Protein AF-A0A061N1T4-F1 (afdb_monomer_lite)

Foldseek 3Di:
DPVVVVVVVVVLQQVDALLRVLVVPDDDPVVSVVLQVLCCVQLHGSRPGGNSSSVVVVCCVPVHDDADVVGPVVVVVVVVVVCVVVVDDDDPPWAFQEFDDDPNFTQWTATPVRDIDGDRDDDDDDDQQPCCCRYVVDHRPDDPPDDDGDDDDDDDDDDPDDDDPDDPDDDDDPDD

Sequence (176 aa):
MNPRLATALTAVKPFSTMHAFHRSLFRDERLVQALDRYATYVGSSPYQVPATFTMIAHLEFNDGVYYVRGGNTEIAKRLEACAKNNGVSFHYGEEAASLRTHEKKITEVITQTDQSYTCDHVILNGDLLTQTSTLLKTPPPTDQSFTPSSSAFVMMLRNDQPQKKLATSSSSVLRR

pLDDT: mean 87.41, std 14.21, range [34.88, 98.44]

Structure (mmCIF, N/CA/C/O backbone):
data_AF-A0A061N1T4-F1
#
_entry.id   AF-A0A061N1T4-F1
#
loop_
_atom_site.group_PDB
_atom_site.id
_atom_site.type_symbol
_atom_site.label_atom_id
_atom_site.label_alt_id
_atom_site.label_comp_id
_atom_site.label_asym_id
_atom_site.label_entity_id
_atom_site.label_seq_id
_atom_site.pdbx_PDB_ins_code
_atom_site.Cartn_x
_atom_site.Cartn_y
_atom_site.Cartn_z
_atom_site.occupancy
_atom_site.B_iso_or_equiv
_atom_site.auth_seq_id
_atom_site.auth_comp_id
_atom_site.auth_asym_id
_atom_site.auth_atom_id
_atom_site.pdbx_PDB_model_num
ATOM 1 N N . MET A 1 1 ? 23.706 -15.893 11.280 1.00 64.00 1 MET A N 1
ATOM 2 C CA . MET A 1 1 ? 22.991 -15.456 10.059 1.00 64.00 1 MET A CA 1
ATOM 3 C C . MET A 1 1 ? 22.797 -16.673 9.164 1.00 64.00 1 MET A C 1
ATOM 5 O O . MET A 1 1 ? 23.760 -17.401 8.968 1.00 64.00 1 MET A O 1
ATOM 9 N N . ASN A 1 2 ? 21.574 -16.965 8.710 1.00 86.44 2 ASN A N 1
ATOM 10 C CA . ASN A 1 2 ? 21.306 -18.149 7.882 1.00 86.44 2 ASN A CA 1
ATOM 11 C C . ASN A 1 2 ? 22.018 -17.995 6.519 1.00 86.44 2 ASN A C 1
ATOM 13 O O . ASN A 1 2 ? 21.740 -17.016 5.823 1.00 86.44 2 ASN A O 1
ATOM 17 N N . PRO A 1 3 ? 22.915 -18.915 6.118 1.00 83.81 3 PRO A N 1
ATOM 18 C CA . PRO A 1 3 ? 23.712 -18.771 4.898 1.00 83.81 3 PRO A CA 1
ATOM 19 C C . PRO A 1 3 ? 22.848 -18.684 3.635 1.00 83.81 3 PRO A C 1
ATOM 21 O O . PRO A 1 3 ? 23.172 -17.928 2.727 1.00 83.81 3 PRO A O 1
ATOM 24 N N . ARG A 1 4 ? 21.693 -19.362 3.603 1.00 84.25 4 ARG A N 1
ATOM 25 C CA . ARG A 1 4 ? 20.747 -19.268 2.479 1.00 84.25 4 ARG A CA 1
ATOM 26 C C . ARG A 1 4 ? 20.131 -17.878 2.354 1.00 84.25 4 ARG A C 1
ATOM 28 O O . ARG A 1 4 ? 19.960 -17.380 1.246 1.00 84.25 4 ARG A O 1
ATOM 35 N N . LEU A 1 5 ? 19.827 -17.247 3.488 1.00 83.81 5 LEU A N 1
ATOM 36 C CA . LEU A 1 5 ? 19.276 -15.893 3.518 1.00 83.81 5 LEU A CA 1
ATOM 37 C C . LEU A 1 5 ? 20.320 -14.872 3.054 1.00 83.81 5 LEU A C 1
ATOM 39 O O . LEU A 1 5 ? 19.991 -13.956 2.310 1.00 83.81 5 LEU A O 1
ATOM 43 N N . ALA A 1 6 ? 21.585 -15.072 3.434 1.00 83.12 6 ALA A N 1
ATOM 44 C CA . ALA A 1 6 ? 22.687 -14.232 2.978 1.00 83.12 6 ALA A CA 1
ATOM 45 C C . ALA A 1 6 ? 22.885 -14.324 1.454 1.00 83.12 6 ALA A C 1
ATOM 47 O O . ALA A 1 6 ? 23.000 -13.297 0.793 1.00 83.12 6 ALA A O 1
ATOM 48 N N . THR A 1 7 ? 22.857 -15.531 0.879 1.00 84.56 7 THR A N 1
ATOM 49 C CA . THR A 1 7 ? 22.953 -15.725 -0.579 1.00 84.56 7 THR A CA 1
ATOM 50 C C . THR A 1 7 ? 21.754 -15.140 -1.330 1.00 84.56 7 THR A C 1
ATOM 52 O O . THR A 1 7 ? 21.922 -14.525 -2.379 1.00 84.56 7 THR A O 1
ATOM 55 N N . ALA A 1 8 ? 20.537 -15.293 -0.803 1.00 81.88 8 ALA A N 1
ATOM 56 C CA . ALA A 1 8 ? 19.350 -14.693 -1.410 1.00 81.88 8 ALA A CA 1
ATOM 57 C C . ALA A 1 8 ? 19.416 -13.156 -1.386 1.00 81.88 8 ALA A C 1
ATOM 59 O O . ALA A 1 8 ? 19.086 -12.501 -2.373 1.00 81.88 8 ALA A O 1
ATOM 60 N N . LEU A 1 9 ? 19.905 -12.582 -0.282 1.00 81.44 9 LEU A N 1
ATOM 61 C CA . LEU A 1 9 ? 20.059 -11.139 -0.138 1.00 81.44 9 LEU A CA 1
ATOM 62 C C . LEU A 1 9 ? 21.074 -10.569 -1.135 1.00 81.44 9 LEU A C 1
ATOM 64 O O . LEU A 1 9 ? 20.842 -9.501 -1.688 1.00 81.44 9 LEU A O 1
ATOM 68 N N . THR A 1 10 ? 22.180 -11.261 -1.411 1.00 81.44 10 THR A N 1
ATOM 69 C CA . THR A 1 10 ? 23.140 -10.786 -2.420 1.00 81.44 10 THR A CA 1
ATOM 70 C C . THR A 1 10 ? 22.597 -10.917 -3.843 1.00 81.44 10 THR A C 1
ATOM 72 O O . THR A 1 10 ? 22.855 -10.041 -4.671 1.00 81.44 10 THR A O 1
ATOM 75 N N . ALA A 1 11 ? 21.795 -11.949 -4.125 1.00 80.38 11 ALA A N 1
ATOM 76 C CA . ALA A 1 11 ? 21.196 -12.171 -5.441 1.00 80.38 11 ALA A CA 1
ATOM 77 C C . ALA A 1 11 ? 20.245 -11.040 -5.874 1.00 80.38 11 ALA A C 1
ATOM 79 O O . ALA A 1 11 ? 20.195 -10.709 -7.058 1.00 80.38 11 ALA A O 1
ATOM 80 N N . VAL A 1 12 ? 19.545 -10.401 -4.929 1.00 79.56 12 VAL A N 1
ATOM 81 C CA . VAL A 1 12 ? 18.616 -9.292 -5.223 1.00 79.56 12 VAL A CA 1
ATOM 82 C C . VAL A 1 12 ? 19.299 -7.927 -5.393 1.00 79.56 12 VAL A C 1
ATOM 84 O O . VAL A 1 12 ? 18.629 -6.938 -5.668 1.00 79.56 12 VAL A O 1
ATOM 87 N N . LYS A 1 13 ? 20.637 -7.860 -5.291 1.00 80.75 13 LYS A N 1
ATOM 88 C CA . LYS A 1 13 ? 21.454 -6.645 -5.504 1.00 80.75 13 LYS A CA 1
ATOM 89 C C . LYS A 1 13 ? 20.968 -5.407 -4.715 1.00 80.75 13 LYS A C 1
ATOM 91 O O . LYS A 1 13 ? 20.819 -4.331 -5.294 1.00 80.75 13 LYS A O 1
ATOM 96 N N . PRO A 1 14 ? 20.793 -5.500 -3.385 1.00 78.75 14 PRO A N 1
ATOM 97 C CA . PRO A 1 14 ? 20.199 -4.432 -2.577 1.00 78.75 14 PRO A CA 1
ATOM 98 C C . PRO A 1 14 ? 21.090 -3.185 -2.472 1.00 78.75 14 PRO A C 1
ATOM 100 O O . PRO A 1 14 ? 20.599 -2.107 -2.165 1.00 78.75 14 PRO A O 1
ATOM 103 N N . PHE A 1 15 ? 22.392 -3.325 -2.739 1.00 86.31 15 PHE A N 1
ATOM 104 C CA . PHE A 1 15 ? 23.379 -2.241 -2.673 1.00 86.31 15 PHE A CA 1
ATOM 105 C C . PHE A 1 15 ? 23.585 -1.510 -4.008 1.00 86.31 15 PHE A C 1
ATOM 107 O O . PHE A 1 15 ? 24.462 -0.658 -4.114 1.00 86.31 15 PHE A O 1
ATOM 114 N N . SER A 1 16 ? 22.817 -1.858 -5.042 1.00 92.62 16 SER A N 1
ATOM 115 C CA . SER A 1 16 ? 22.812 -1.156 -6.325 1.00 92.62 16 SER A CA 1
ATOM 116 C C . SER A 1 16 ? 21.479 -0.444 -6.502 1.00 92.62 16 SER A C 1
ATOM 118 O O . SER A 1 16 ? 20.445 -0.958 -6.078 1.00 92.62 16 SER A O 1
ATOM 120 N N . THR A 1 17 ? 21.492 0.726 -7.132 1.00 96.25 17 THR A N 1
ATOM 121 C CA . THR A 1 17 ? 20.260 1.436 -7.485 1.00 96.25 17 THR A CA 1
ATOM 122 C C . THR A 1 17 ? 19.636 0.815 -8.730 1.00 96.25 17 THR A C 1
ATOM 124 O O . THR A 1 17 ? 20.334 0.216 -9.554 1.00 96.25 17 THR A O 1
ATOM 127 N N . MET A 1 18 ? 18.324 0.971 -8.893 1.00 96.19 18 MET A N 1
ATOM 128 C CA . MET A 1 18 ? 17.612 0.515 -10.090 1.00 96.19 18 MET A CA 1
ATOM 129 C C . MET A 1 18 ? 18.245 1.074 -11.375 1.00 96.19 18 MET A C 1
ATOM 131 O O . MET A 1 18 ? 18.547 0.303 -12.285 1.00 96.19 18 MET A O 1
ATOM 135 N N . HIS A 1 19 ? 18.554 2.375 -11.411 1.00 97.12 19 HIS A N 1
ATOM 136 C CA . HIS A 1 19 ? 19.201 2.998 -12.569 1.00 97.12 19 HIS A CA 1
ATOM 137 C C . HIS A 1 19 ? 20.566 2.373 -12.884 1.00 97.12 19 HIS A C 1
ATOM 139 O O . HIS A 1 19 ? 20.836 1.991 -14.024 1.00 97.12 19 HIS A O 1
ATOM 145 N N . ALA A 1 20 ? 21.437 2.230 -11.877 1.00 96.44 20 ALA A N 1
ATOM 146 C CA . ALA A 1 20 ? 22.761 1.639 -12.069 1.00 96.44 20 ALA A CA 1
ATOM 147 C C . ALA A 1 20 ? 22.664 0.190 -12.570 1.00 96.44 20 ALA A C 1
ATOM 149 O O . ALA A 1 20 ? 23.429 -0.229 -13.444 1.00 96.44 20 ALA A O 1
ATOM 150 N N . PHE A 1 21 ? 21.688 -0.563 -12.062 1.00 95.38 21 PHE A N 1
ATOM 151 C CA . PHE A 1 21 ? 21.414 -1.916 -12.518 1.00 95.38 21 PHE A CA 1
ATOM 152 C C . PHE A 1 21 ? 20.975 -1.951 -13.988 1.00 95.38 21 PHE A C 1
ATOM 154 O O . PHE A 1 21 ? 21.598 -2.662 -14.779 1.00 95.38 21 PHE A O 1
ATOM 161 N N . HIS A 1 22 ? 19.989 -1.149 -14.397 1.00 96.00 22 HIS A N 1
ATOM 162 C CA . HIS A 1 22 ? 19.562 -1.082 -15.799 1.00 96.00 22 HIS A CA 1
ATOM 163 C C . HIS A 1 22 ? 20.692 -0.641 -16.736 1.00 96.00 22 HIS A C 1
ATOM 165 O O . HIS A 1 22 ? 20.872 -1.232 -17.802 1.00 96.00 22 HIS A O 1
ATOM 171 N N . ARG A 1 23 ? 21.517 0.328 -16.320 1.00 96.88 23 ARG A N 1
ATOM 172 C CA . ARG A 1 23 ? 22.697 0.773 -17.077 1.00 96.88 23 ARG A CA 1
ATOM 173 C C . ARG A 1 23 ? 23.755 -0.292 -17.285 1.00 96.88 23 ARG A C 1
ATOM 175 O O . ARG A 1 23 ? 24.417 -0.295 -18.318 1.00 96.88 23 ARG A O 1
ATOM 182 N N . SER A 1 24 ? 23.903 -1.203 -16.331 1.00 94.88 24 SER A N 1
ATOM 183 C CA . SER A 1 24 ? 24.827 -2.327 -16.484 1.00 94.88 24 SER A CA 1
ATOM 184 C C . SER A 1 24 ? 24.373 -3.339 -17.547 1.00 94.88 24 SER A C 1
ATOM 186 O O . SER A 1 24 ? 25.200 -4.090 -18.059 1.00 94.88 24 SER A O 1
ATOM 188 N N . LEU A 1 25 ? 23.079 -3.350 -17.896 1.00 94.56 25 LEU A N 1
ATOM 189 C CA . LEU A 1 25 ? 22.478 -4.295 -18.841 1.00 94.56 25 LEU A CA 1
ATOM 190 C C . LEU A 1 25 ? 22.230 -3.686 -20.226 1.00 94.56 25 LEU A C 1
ATOM 192 O O . LEU A 1 25 ? 22.357 -4.381 -21.234 1.00 94.56 25 LEU A O 1
ATOM 196 N N . PHE A 1 26 ? 21.882 -2.399 -20.292 1.00 96.81 26 PHE A N 1
ATOM 197 C CA . PHE A 1 26 ? 21.419 -1.750 -21.516 1.00 96.81 26 PHE A CA 1
ATOM 198 C C . PHE A 1 26 ? 22.223 -0.492 -21.849 1.00 96.81 26 PHE A C 1
ATOM 200 O O . PHE A 1 26 ? 22.473 0.357 -20.995 1.00 96.81 26 PHE A O 1
ATOM 207 N N . ARG A 1 27 ? 22.577 -0.348 -23.133 1.00 95.81 27 ARG A N 1
ATOM 208 C CA . ARG A 1 27 ? 23.277 0.838 -23.658 1.00 95.81 27 ARG A CA 1
ATOM 209 C C . ARG A 1 27 ? 22.331 1.949 -24.124 1.00 95.81 27 ARG A C 1
ATOM 211 O O . ARG A 1 27 ? 22.729 3.105 -24.123 1.00 95.81 27 ARG A O 1
ATOM 218 N N . ASP A 1 28 ? 21.108 1.612 -24.539 1.00 98.06 28 ASP A N 1
ATOM 219 C CA . ASP A 1 28 ? 20.132 2.593 -25.033 1.00 98.06 28 ASP A CA 1
ATOM 220 C C . ASP A 1 28 ? 19.476 3.347 -23.867 1.00 98.06 28 ASP A C 1
ATOM 222 O O . ASP A 1 28 ? 18.787 2.748 -23.037 1.00 98.06 28 ASP A O 1
ATOM 226 N N . GLU A 1 29 ? 19.665 4.667 -23.832 1.00 96.81 29 GLU A N 1
ATOM 227 C CA . GLU A 1 29 ? 19.083 5.574 -22.832 1.00 96.81 29 GLU A CA 1
ATOM 228 C C . GLU A 1 29 ? 17.569 5.435 -22.694 1.00 96.81 29 GLU A C 1
ATOM 230 O O . GLU A 1 29 ? 17.026 5.497 -21.593 1.00 96.81 29 GLU A O 1
ATOM 235 N N . ARG A 1 30 ? 16.870 5.238 -23.812 1.00 97.75 30 ARG A N 1
ATOM 236 C CA . ARG A 1 30 ? 15.405 5.222 -23.848 1.00 97.75 30 ARG A CA 1
ATOM 237 C C . ARG A 1 30 ? 14.866 3.970 -23.175 1.00 97.75 30 ARG A C 1
ATOM 239 O O . ARG A 1 30 ? 13.854 4.028 -22.485 1.00 97.75 30 ARG A O 1
ATOM 246 N N . LEU A 1 31 ? 15.558 2.845 -23.358 1.00 96.44 31 LEU A N 1
ATOM 247 C CA . LEU A 1 31 ? 15.204 1.584 -22.714 1.00 96.44 31 LEU A CA 1
ATOM 248 C C . LEU A 1 31 ? 15.465 1.649 -21.209 1.00 96.44 31 LEU A C 1
ATOM 250 O O . LEU A 1 31 ? 14.620 1.230 -20.423 1.00 96.44 31 LEU A O 1
ATOM 254 N N . VAL A 1 32 ? 16.603 2.225 -20.817 1.00 97.50 32 VAL A N 1
ATOM 255 C CA . VAL A 1 32 ? 16.934 2.461 -19.406 1.00 97.50 32 VAL A CA 1
ATOM 256 C C . VAL A 1 32 ? 15.855 3.322 -18.760 1.00 97.50 32 VAL A C 1
ATOM 258 O O . VAL A 1 32 ? 15.283 2.921 -17.755 1.00 97.50 32 VAL A O 1
ATOM 261 N N . GLN A 1 33 ? 15.491 4.444 -19.383 1.00 96.94 33 GLN A N 1
ATOM 262 C CA . GLN A 1 33 ? 14.449 5.334 -18.877 1.00 96.94 33 GLN A CA 1
ATOM 263 C C . GLN A 1 33 ? 13.074 4.649 -18.790 1.00 96.94 33 GLN A C 1
ATOM 265 O O . GLN A 1 33 ? 12.346 4.836 -17.814 1.00 96.94 33 GLN A O 1
ATOM 270 N N . ALA A 1 34 ? 12.708 3.840 -19.790 1.00 96.19 34 ALA A N 1
ATOM 271 C CA . ALA A 1 34 ? 11.444 3.106 -19.796 1.00 96.19 34 ALA A CA 1
ATOM 272 C C . ALA A 1 34 ? 11.341 2.105 -18.632 1.00 96.19 34 ALA A C 1
ATOM 274 O O . ALA A 1 34 ? 10.257 1.936 -18.071 1.00 96.19 34 ALA A O 1
ATOM 275 N N . LEU A 1 35 ? 12.457 1.469 -18.262 1.00 96.38 35 LEU A N 1
ATOM 276 C CA . LEU A 1 35 ? 12.536 0.541 -17.132 1.00 96.38 35 LEU A CA 1
ATOM 277 C C . LEU A 1 35 ? 12.678 1.269 -15.787 1.00 96.38 35 LEU A C 1
ATOM 279 O O . LEU A 1 35 ? 12.081 0.862 -14.796 1.00 96.38 35 LEU A O 1
ATOM 283 N N . ASP A 1 36 ? 13.391 2.389 -15.738 1.00 97.25 36 ASP A N 1
ATOM 284 C CA . ASP A 1 36 ? 13.516 3.218 -14.533 1.00 97.25 36 ASP A CA 1
ATOM 285 C C . ASP A 1 36 ? 12.171 3.768 -14.044 1.00 97.25 36 ASP A C 1
ATOM 287 O O . ASP A 1 36 ? 11.996 4.027 -12.853 1.00 97.25 36 ASP A O 1
ATOM 291 N N . ARG A 1 37 ? 11.184 3.885 -14.941 1.00 96.38 37 ARG A N 1
ATOM 292 C CA . ARG A 1 37 ? 9.798 4.226 -14.592 1.00 96.38 37 ARG A CA 1
ATOM 293 C C . ARG A 1 37 ? 9.233 3.329 -13.488 1.00 96.38 37 ARG A C 1
ATOM 295 O O . ARG A 1 37 ? 8.417 3.804 -12.709 1.00 96.38 37 ARG A O 1
ATOM 302 N N . TYR A 1 38 ? 9.653 2.068 -13.374 1.00 96.12 38 TYR A N 1
ATOM 303 C CA . TYR A 1 38 ? 9.139 1.166 -12.337 1.00 96.12 38 TYR A CA 1
ATOM 304 C C . TYR A 1 38 ? 9.470 1.622 -10.907 1.00 96.12 38 TYR A C 1
ATOM 306 O O . TYR A 1 38 ? 8.794 1.201 -9.969 1.00 96.12 38 TYR A O 1
ATOM 314 N N . ALA A 1 39 ? 10.413 2.551 -10.718 1.00 96.12 39 ALA A N 1
ATOM 315 C CA . ALA A 1 39 ? 10.622 3.211 -9.430 1.00 96.12 39 ALA A CA 1
ATOM 316 C C . ALA A 1 39 ? 9.374 3.969 -8.932 1.00 96.12 39 ALA A C 1
ATOM 318 O O . ALA A 1 39 ? 9.169 4.095 -7.7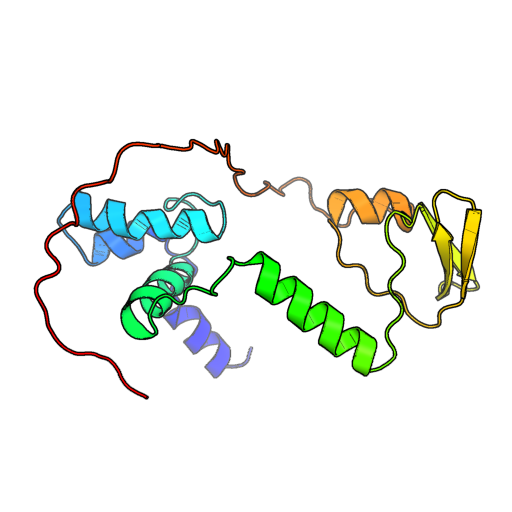22 1.00 96.12 39 ALA A O 1
ATOM 319 N N . THR A 1 40 ? 8.494 4.425 -9.834 1.00 95.00 40 THR A N 1
ATOM 320 C CA . THR A 1 40 ? 7.268 5.137 -9.446 1.00 95.00 40 THR A CA 1
ATOM 321 C C . THR A 1 40 ? 6.209 4.230 -8.818 1.00 95.00 40 THR A C 1
ATOM 323 O O . THR A 1 40 ? 5.338 4.742 -8.123 1.00 95.00 40 THR A O 1
ATOM 326 N N . TYR A 1 41 ? 6.299 2.900 -8.969 1.00 93.69 41 TYR A N 1
ATOM 327 C CA . TYR A 1 41 ? 5.354 1.955 -8.343 1.00 93.69 41 TYR A CA 1
ATOM 328 C C . TYR A 1 41 ? 5.474 1.948 -6.818 1.00 93.69 41 TYR A C 1
ATOM 330 O O . TYR A 1 41 ? 4.537 1.570 -6.122 1.00 93.69 41 TYR A O 1
ATOM 338 N N . VAL A 1 42 ? 6.623 2.385 -6.305 1.00 92.50 42 VAL A N 1
ATOM 339 C CA . VAL A 1 42 ? 6.883 2.572 -4.874 1.00 92.50 42 VAL A CA 1
ATOM 340 C C . VAL A 1 42 ? 7.058 4.050 -4.515 1.00 92.50 42 VAL A C 1
ATOM 342 O O . VAL A 1 42 ? 7.539 4.374 -3.433 1.00 92.50 42 VAL A O 1
ATOM 345 N N . GLY A 1 43 ? 6.711 4.950 -5.443 1.00 93.31 43 GLY A N 1
ATOM 346 C CA . GLY A 1 43 ? 6.843 6.397 -5.294 1.00 93.31 43 GLY A CA 1
ATOM 347 C C . GLY A 1 43 ? 8.267 6.861 -4.971 1.00 93.31 43 GLY A C 1
ATOM 348 O O . GLY A 1 43 ? 8.450 7.779 -4.175 1.00 93.31 43 GLY A O 1
ATOM 349 N N . SER A 1 44 ? 9.284 6.217 -5.550 1.00 93.81 44 SER A N 1
ATOM 350 C CA . SER A 1 44 ? 10.693 6.553 -5.324 1.00 93.81 44 SER A CA 1
ATOM 351 C C . SER A 1 44 ? 11.395 6.995 -6.612 1.00 93.81 44 SER A C 1
ATOM 353 O O . SER A 1 44 ? 10.831 6.964 -7.707 1.00 93.81 44 SER A O 1
ATOM 355 N N . SER A 1 45 ? 12.648 7.424 -6.472 1.00 95.19 45 SER A N 1
ATOM 356 C CA . SER A 1 45 ? 13.538 7.761 -7.579 1.00 95.19 45 SER A CA 1
ATOM 357 C C . SER A 1 45 ? 14.330 6.525 -8.026 1.00 95.19 45 SER A C 1
ATOM 359 O O . SER A 1 45 ? 14.894 5.835 -7.171 1.00 95.19 45 SER A O 1
ATOM 361 N N . PRO A 1 46 ? 14.473 6.255 -9.339 1.00 96.00 46 PRO A N 1
ATOM 362 C CA . PRO A 1 46 ? 15.285 5.136 -9.840 1.00 96.00 46 PRO A CA 1
ATOM 363 C C . PRO A 1 46 ? 16.769 5.261 -9.458 1.00 96.00 46 PRO A C 1
ATOM 365 O O . PRO A 1 46 ? 17.496 4.268 -9.413 1.00 96.00 46 PRO A O 1
ATOM 368 N N . TYR A 1 47 ? 17.214 6.479 -9.139 1.00 96.12 47 TYR A N 1
ATOM 369 C CA . TYR A 1 47 ? 18.571 6.785 -8.690 1.00 96.12 47 TYR A CA 1
ATOM 370 C C . TYR A 1 47 ? 18.798 6.513 -7.195 1.00 96.12 47 TYR A C 1
ATOM 372 O O . TYR A 1 47 ? 19.924 6.646 -6.728 1.00 96.12 47 TYR A O 1
ATOM 380 N N . GLN A 1 48 ? 17.752 6.151 -6.445 1.00 93.50 48 GLN A N 1
ATOM 381 C CA . GLN A 1 48 ? 17.809 5.901 -4.999 1.00 93.50 48 GLN A CA 1
ATOM 382 C C . GLN A 1 48 ? 17.258 4.524 -4.625 1.00 93.50 48 GLN A C 1
ATOM 384 O O . GLN A 1 48 ? 17.796 3.864 -3.739 1.00 93.50 48 GLN A O 1
ATOM 389 N N . VAL A 1 49 ? 16.197 4.078 -5.299 1.00 93.75 49 VAL A N 1
ATOM 390 C CA . VAL A 1 49 ? 15.536 2.809 -5.001 1.00 93.75 49 VAL A CA 1
ATOM 391 C C . VAL A 1 49 ? 16.471 1.619 -5.290 1.00 93.75 49 VAL A C 1
ATOM 393 O O . VAL A 1 49 ? 17.148 1.612 -6.326 1.00 93.75 49 VAL A O 1
ATOM 396 N N . PRO A 1 50 ? 16.519 0.596 -4.417 1.00 94.19 50 PRO A N 1
ATOM 397 C CA . PRO A 1 50 ? 17.320 -0.601 -4.655 1.00 94.19 50 PRO A CA 1
ATOM 398 C C . PRO A 1 50 ? 16.918 -1.358 -5.928 1.00 94.19 50 PRO A C 1
ATOM 400 O O . PRO A 1 50 ? 15.737 -1.449 -6.271 1.00 94.19 50 PRO A O 1
ATOM 403 N N . ALA A 1 51 ? 17.891 -1.993 -6.582 1.00 93.94 51 ALA A N 1
ATOM 404 C CA . ALA A 1 51 ? 17.691 -2.775 -7.802 1.00 93.94 51 ALA A CA 1
ATOM 405 C C . ALA A 1 51 ? 16.718 -3.954 -7.626 1.00 93.94 51 ALA A C 1
ATOM 407 O O . ALA A 1 51 ? 16.107 -4.378 -8.608 1.00 93.94 51 ALA A O 1
ATOM 408 N N . THR A 1 52 ? 16.506 -4.433 -6.394 1.00 92.69 52 THR A N 1
ATOM 409 C CA . THR A 1 52 ? 15.494 -5.445 -6.041 1.00 92.69 52 THR A CA 1
ATOM 410 C C . THR A 1 52 ? 14.110 -5.124 -6.616 1.00 92.69 52 THR A C 1
ATOM 412 O O . THR A 1 52 ? 13.396 -6.024 -7.054 1.00 92.69 52 THR A O 1
ATOM 415 N N . PHE A 1 53 ? 13.735 -3.841 -6.677 1.00 92.75 53 PHE A N 1
ATOM 416 C CA . PHE A 1 53 ? 12.428 -3.409 -7.183 1.00 92.75 53 PHE A CA 1
ATOM 417 C C . PHE A 1 53 ? 12.265 -3.558 -8.702 1.00 92.75 53 PHE A C 1
ATOM 419 O O . PHE A 1 53 ? 11.149 -3.483 -9.207 1.00 92.75 53 PHE A O 1
ATOM 426 N N . THR A 1 54 ? 13.336 -3.877 -9.436 1.00 91.75 54 THR A N 1
ATOM 427 C CA . THR A 1 54 ? 13.255 -4.238 -10.864 1.00 91.75 54 THR A CA 1
ATOM 428 C C . THR A 1 54 ? 12.388 -5.482 -11.095 1.00 91.75 54 THR A C 1
ATOM 430 O O . THR A 1 54 ? 11.854 -5.682 -12.183 1.00 91.75 54 THR A O 1
ATOM 433 N N . MET A 1 55 ? 12.170 -6.301 -10.059 1.00 91.38 55 MET A N 1
ATOM 434 C CA . MET A 1 55 ? 11.236 -7.428 -10.096 1.00 91.38 55 MET A CA 1
ATOM 435 C C . MET A 1 55 ? 9.803 -7.014 -10.471 1.00 91.38 55 MET A C 1
ATOM 437 O O . MET A 1 55 ? 9.079 -7.818 -11.046 1.00 91.38 55 MET A O 1
ATOM 441 N N . ILE A 1 56 ? 9.396 -5.765 -10.227 1.00 92.31 56 ILE A N 1
ATOM 442 C CA . ILE A 1 56 ? 8.079 -5.267 -10.653 1.00 92.31 56 ILE A CA 1
ATOM 443 C C . ILE A 1 56 ? 7.936 -5.354 -12.180 1.00 92.31 56 ILE A C 1
ATOM 445 O O . ILE A 1 56 ? 6.914 -5.821 -12.677 1.00 92.31 56 ILE A O 1
ATOM 449 N N . ALA A 1 57 ? 8.987 -4.990 -12.921 1.00 91.50 57 ALA A N 1
ATOM 450 C CA . ALA A 1 57 ? 9.004 -5.100 -14.377 1.00 91.50 57 ALA A CA 1
ATOM 451 C C . ALA A 1 57 ? 8.875 -6.556 -14.844 1.00 91.50 57 ALA A C 1
ATOM 453 O O . ALA A 1 57 ? 8.217 -6.836 -15.842 1.00 91.50 57 ALA A O 1
ATOM 454 N N . HIS A 1 58 ? 9.489 -7.490 -14.112 1.00 89.25 58 HIS A N 1
ATOM 455 C CA . HIS A 1 58 ? 9.383 -8.918 -14.399 1.00 89.25 58 HIS A CA 1
ATOM 456 C C . HIS A 1 58 ? 7.942 -9.412 -14.256 1.00 89.25 58 HIS A C 1
ATOM 458 O O . HIS A 1 58 ? 7.456 -10.090 -15.155 1.00 89.25 58 HIS A O 1
ATOM 464 N N . LEU A 1 59 ? 7.264 -9.051 -13.162 1.00 90.75 59 LEU A N 1
ATOM 465 C CA . LEU A 1 59 ? 5.864 -9.422 -12.939 1.00 90.75 59 LEU A CA 1
ATOM 466 C C . LEU A 1 59 ? 4.975 -8.884 -14.068 1.00 90.75 59 LEU A C 1
ATOM 468 O O . LEU A 1 59 ? 4.189 -9.627 -14.644 1.00 90.75 59 LEU A O 1
ATOM 472 N N . GLU A 1 60 ? 5.154 -7.618 -14.450 1.00 92.38 60 GLU A N 1
ATOM 473 C CA . GLU A 1 60 ? 4.352 -6.996 -15.509 1.00 92.38 60 GLU A CA 1
ATOM 474 C C . GLU A 1 60 ? 4.566 -7.650 -16.884 1.00 92.38 60 GLU A C 1
ATOM 476 O O . GLU A 1 60 ? 3.599 -7.902 -17.606 1.00 92.38 60 GLU A O 1
ATOM 481 N N . PHE A 1 61 ? 5.815 -7.955 -17.251 1.00 91.50 61 PHE A N 1
ATOM 482 C CA . PHE A 1 61 ? 6.125 -8.536 -18.560 1.00 91.50 61 PHE A CA 1
ATOM 483 C C . PHE A 1 61 ? 5.838 -10.034 -18.663 1.00 91.50 61 PHE A C 1
ATOM 485 O O . PHE A 1 61 ? 5.492 -10.495 -19.751 1.00 91.50 61 PHE A O 1
ATOM 492 N N . ASN A 1 62 ? 5.978 -10.787 -17.571 1.00 92.25 62 ASN A N 1
ATOM 493 C CA . ASN A 1 62 ? 5.855 -12.244 -17.610 1.00 92.25 62 ASN A CA 1
ATOM 494 C C . ASN A 1 62 ? 4.488 -12.746 -17.150 1.00 92.25 62 ASN A C 1
ATOM 496 O O . ASN A 1 62 ? 3.942 -13.648 -17.784 1.00 92.25 62 ASN A O 1
ATOM 500 N N . ASP A 1 63 ? 3.928 -12.159 -16.092 1.00 91.12 63 ASP A N 1
ATOM 501 C CA . ASP A 1 63 ? 2.644 -12.601 -15.531 1.00 91.12 63 ASP A CA 1
ATOM 502 C C . ASP A 1 63 ? 1.462 -11.829 -16.135 1.00 91.12 63 ASP A C 1
ATOM 504 O O . ASP A 1 63 ? 0.310 -12.270 -16.057 1.00 91.12 63 ASP A O 1
ATOM 508 N N . GLY A 1 64 ? 1.758 -10.704 -16.792 1.00 90.19 64 GLY A N 1
ATOM 509 C CA . GLY A 1 64 ? 0.810 -9.875 -17.519 1.00 90.19 64 GLY A CA 1
ATOM 510 C C . GLY A 1 64 ? 0.105 -8.833 -16.653 1.00 90.19 64 GLY A C 1
ATOM 511 O O . GLY A 1 64 ? 0.269 -8.750 -15.436 1.00 90.19 64 GLY A O 1
ATOM 512 N N . VAL A 1 65 ? -0.717 -8.016 -17.315 1.00 91.38 65 VAL A N 1
ATOM 513 C CA . VAL A 1 65 ? -1.508 -6.952 -16.685 1.00 91.38 65 VAL A CA 1
ATOM 514 C C . VAL A 1 65 ? -2.986 -7.289 -16.791 1.00 91.38 65 VAL A C 1
ATOM 516 O O . VAL A 1 65 ? -3.509 -7.521 -17.882 1.00 91.38 65 VAL A O 1
ATOM 519 N N . TYR A 1 66 ? -3.671 -7.269 -15.651 1.00 92.31 66 TYR A N 1
ATOM 520 C CA . TYR A 1 66 ? -5.085 -7.611 -15.552 1.00 92.31 66 TYR A CA 1
ATOM 521 C C . TYR A 1 66 ? -5.930 -6.359 -15.349 1.00 92.31 66 TYR A C 1
ATOM 523 O O . TYR A 1 66 ? -5.566 -5.449 -14.606 1.00 92.31 66 TYR A O 1
ATOM 531 N N . TYR A 1 67 ? -7.097 -6.340 -15.988 1.00 93.50 67 TYR A N 1
ATOM 532 C CA . TYR A 1 67 ? -8.093 -5.296 -15.803 1.00 93.50 67 TYR A CA 1
ATOM 533 C C . TYR A 1 67 ? -9.382 -5.895 -15.252 1.00 93.50 67 TYR A C 1
ATOM 535 O O . TYR A 1 67 ? -9.964 -6.810 -15.839 1.00 93.50 67 TYR A O 1
ATOM 543 N N . VAL A 1 68 ? -9.858 -5.338 -14.141 1.00 94.88 68 VAL A N 1
ATOM 544 C CA . VAL A 1 68 ? -11.163 -5.688 -13.583 1.00 94.88 68 VAL A CA 1
ATOM 545 C C . VAL A 1 68 ? -12.226 -4.846 -14.270 1.00 94.88 68 VAL A C 1
ATOM 547 O O . VAL A 1 68 ? -12.166 -3.617 -14.265 1.00 94.88 68 VAL A O 1
ATOM 550 N N . ARG A 1 69 ? -13.227 -5.506 -14.859 1.00 94.19 69 ARG A N 1
ATOM 551 C CA . ARG A 1 69 ? -14.382 -4.824 -15.452 1.00 94.19 69 ARG A CA 1
ATOM 552 C C . ARG A 1 69 ? -15.066 -3.965 -14.385 1.00 94.19 69 ARG A C 1
ATOM 554 O O . ARG A 1 69 ? -15.530 -4.504 -13.390 1.00 94.19 69 ARG A O 1
ATOM 561 N N . GLY A 1 70 ? -15.156 -2.658 -14.629 1.00 93.69 70 GLY A N 1
ATOM 562 C CA . GLY A 1 70 ? -15.671 -1.683 -13.656 1.00 93.69 70 GLY A CA 1
ATOM 563 C C . GLY A 1 70 ? -14.578 -0.957 -12.860 1.00 93.69 70 GLY A C 1
ATOM 564 O O . GLY A 1 70 ? -14.882 -0.011 -12.141 1.00 93.69 70 GLY A O 1
ATOM 565 N N . GLY A 1 71 ? -13.309 -1.330 -13.047 1.00 94.31 71 GLY A N 1
ATOM 566 C CA . GLY A 1 71 ? -12.151 -0.732 -12.389 1.00 94.31 71 GLY A CA 1
ATOM 567 C C . GLY A 1 71 ? -11.820 -1.362 -11.034 1.00 94.31 71 GLY A C 1
ATOM 568 O O . GLY A 1 71 ? -12.498 -2.265 -10.548 1.00 94.31 71 GLY A O 1
ATOM 569 N N . ASN A 1 72 ? -10.753 -0.862 -10.407 1.00 94.31 72 ASN A N 1
ATOM 570 C CA . ASN A 1 72 ? -10.204 -1.422 -9.164 1.00 94.31 72 ASN A CA 1
ATOM 571 C C . ASN A 1 72 ? -11.170 -1.335 -7.970 1.00 94.31 72 ASN A C 1
ATOM 573 O O . ASN A 1 72 ? -11.045 -2.110 -7.025 1.00 94.31 72 ASN A O 1
ATOM 577 N N . THR A 1 73 ? -12.158 -0.437 -8.011 1.00 96.00 73 THR A N 1
ATOM 578 C CA . THR A 1 73 ? -13.188 -0.315 -6.967 1.00 96.00 73 THR A CA 1
ATOM 579 C C . THR A 1 73 ? -14.020 -1.589 -6.821 1.00 96.00 73 THR A C 1
ATOM 581 O O . THR A 1 73 ? -14.484 -1.891 -5.724 1.00 96.00 73 THR A O 1
ATOM 584 N N . GLU A 1 74 ? -14.160 -2.383 -7.884 1.00 97.69 74 GLU A N 1
ATOM 585 C CA . GLU A 1 74 ? -14.851 -3.671 -7.820 1.00 97.69 74 GLU A CA 1
ATOM 586 C C . GLU A 1 74 ? -14.098 -4.690 -6.960 1.00 97.69 74 GLU A C 1
ATOM 588 O O . GLU A 1 74 ? -14.738 -5.482 -6.275 1.00 97.69 74 GLU A O 1
ATOM 593 N N . ILE A 1 75 ? -12.762 -4.638 -6.906 1.00 97.06 75 ILE A N 1
ATOM 594 C CA . ILE A 1 75 ? -11.975 -5.513 -6.022 1.00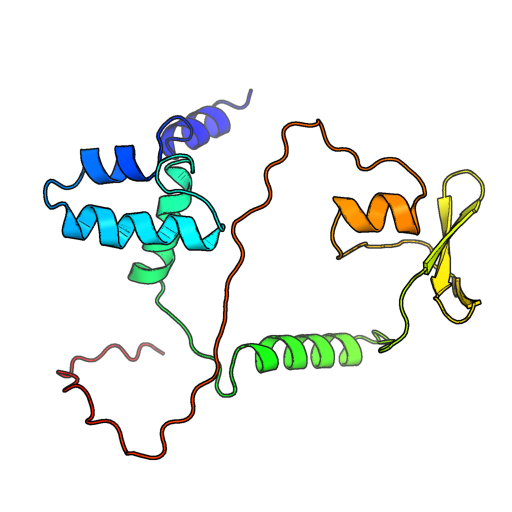 97.06 75 ILE A CA 1
ATOM 595 C C . ILE A 1 75 ? -12.368 -5.253 -4.563 1.00 97.06 75 ILE A C 1
ATOM 597 O O . ILE A 1 75 ? -12.715 -6.186 -3.838 1.00 97.06 75 ILE A O 1
ATOM 601 N N . ALA A 1 76 ? -12.391 -3.980 -4.157 1.00 95.94 76 ALA A N 1
ATOM 602 C CA . ALA A 1 76 ? -12.754 -3.578 -2.800 1.00 95.94 76 ALA A CA 1
ATOM 603 C C . ALA A 1 76 ? -14.184 -4.008 -2.435 1.00 95.94 76 ALA A C 1
ATOM 605 O O . ALA A 1 76 ? -14.391 -4.631 -1.396 1.00 95.94 76 ALA A O 1
ATOM 606 N N . LYS A 1 77 ? -15.161 -3.772 -3.322 1.00 96.94 77 LYS A N 1
ATOM 607 C CA . LYS A 1 77 ? -16.562 -4.176 -3.099 1.00 96.94 77 LYS A CA 1
ATOM 608 C C . LYS A 1 77 ? -16.725 -5.686 -2.933 1.00 96.94 77 LYS A C 1
ATOM 610 O O . LYS A 1 77 ? -17.537 -6.141 -2.132 1.00 96.94 77 LYS A O 1
ATOM 615 N N . ARG A 1 78 ? -15.981 -6.489 -3.702 1.00 97.44 78 ARG A N 1
ATOM 616 C CA . ARG A 1 78 ? -16.052 -7.957 -3.609 1.00 97.44 78 ARG A CA 1
ATOM 617 C C . ARG A 1 78 ? -15.447 -8.465 -2.305 1.00 97.44 78 ARG A C 1
ATOM 619 O O . ARG A 1 78 ? -16.015 -9.374 -1.704 1.00 97.44 78 ARG A O 1
ATOM 626 N N . LEU A 1 79 ? -14.351 -7.859 -1.852 1.00 97.62 79 LEU A N 1
ATOM 627 C CA . LEU A 1 79 ? -13.760 -8.157 -0.547 1.00 97.62 79 LEU A CA 1
ATOM 628 C C . LEU A 1 79 ? -14.702 -7.769 0.600 1.00 97.62 79 LEU A C 1
ATOM 630 O O . LEU A 1 79 ? -14.913 -8.576 1.500 1.00 97.62 79 LEU A O 1
ATOM 634 N N . GLU A 1 80 ? -15.334 -6.595 0.532 1.00 97.88 80 GLU A N 1
ATOM 635 C CA . GLU A 1 80 ? -16.344 -6.155 1.503 1.00 97.88 80 GLU A CA 1
ATOM 636 C C . GLU A 1 80 ? -17.526 -7.134 1.573 1.00 97.88 80 GLU A C 1
ATOM 638 O O . GLU A 1 80 ? -17.907 -7.576 2.655 1.00 97.88 80 GLU A O 1
ATOM 643 N N . ALA A 1 81 ? -18.082 -7.524 0.422 1.00 98.06 81 ALA A N 1
ATOM 644 C CA . ALA A 1 81 ? -19.174 -8.493 0.364 1.00 98.06 81 ALA A CA 1
ATOM 645 C C . ALA A 1 81 ? -18.767 -9.853 0.957 1.00 98.06 81 ALA A C 1
ATOM 647 O O . ALA A 1 81 ? -19.531 -10.453 1.711 1.00 98.06 81 ALA A O 1
ATOM 648 N N . CYS A 1 82 ? -17.551 -10.322 0.661 1.00 98.44 82 CYS A N 1
ATOM 649 C CA . CYS A 1 82 ? -17.007 -11.545 1.249 1.00 98.44 82 CYS A CA 1
ATOM 650 C C . CYS A 1 82 ? -16.891 -11.431 2.776 1.00 98.44 82 CYS A C 1
ATOM 652 O O . CYS A 1 82 ? -17.332 -12.325 3.494 1.00 98.44 82 CYS A O 1
ATOM 654 N N . ALA A 1 83 ? -16.365 -10.317 3.285 1.00 98.25 83 ALA A N 1
ATOM 655 C CA . ALA A 1 83 ? -16.240 -10.069 4.716 1.00 98.25 83 ALA A CA 1
ATOM 656 C C . ALA A 1 83 ? -17.612 -10.043 5.414 1.00 98.25 83 ALA A C 1
ATOM 658 O O . ALA A 1 83 ? -17.793 -10.718 6.426 1.00 98.25 83 ALA A O 1
ATOM 659 N N . LYS A 1 84 ? -18.610 -9.358 4.837 1.00 98.25 84 LYS A N 1
ATOM 660 C CA . LYS A 1 84 ? -19.991 -9.348 5.355 1.00 98.25 84 LYS A CA 1
ATOM 661 C C . LYS A 1 84 ? -20.600 -10.747 5.406 1.00 98.25 84 LYS A C 1
ATOM 663 O O . LYS A 1 84 ? -21.207 -11.110 6.408 1.00 98.25 84 LYS A O 1
ATOM 668 N N . ASN A 1 85 ? -20.383 -11.560 4.371 1.00 98.31 85 ASN A N 1
ATOM 669 C CA . ASN A 1 85 ? -20.839 -12.955 4.349 1.00 98.31 85 ASN A CA 1
ATOM 670 C C . ASN A 1 85 ? -20.180 -13.817 5.439 1.00 98.31 85 ASN A C 1
ATOM 672 O O . ASN A 1 85 ? -20.735 -14.843 5.818 1.00 98.31 85 ASN A O 1
ATOM 676 N N . ASN A 1 86 ? -19.021 -13.397 5.953 1.00 98.38 86 ASN A N 1
ATOM 677 C CA . ASN A 1 86 ? -18.330 -14.022 7.081 1.00 98.38 86 ASN A CA 1
ATOM 678 C C . ASN A 1 86 ? -18.640 -13.335 8.429 1.00 98.38 86 ASN A C 1
ATOM 680 O O . ASN A 1 86 ? -17.948 -13.582 9.413 1.00 98.38 86 ASN A O 1
ATOM 684 N N . GLY A 1 87 ? -19.669 -12.482 8.495 1.00 98.12 87 GLY A N 1
ATOM 685 C CA . GLY A 1 87 ? -20.136 -11.857 9.737 1.00 98.12 87 GLY A CA 1
ATOM 686 C C . GLY A 1 87 ? -19.417 -10.566 10.135 1.00 98.12 87 GLY A C 1
ATOM 687 O O . GLY A 1 87 ? -19.605 -10.097 11.253 1.00 98.12 87 GLY A O 1
ATOM 688 N N . VAL A 1 88 ? -18.606 -9.973 9.253 1.00 98.12 88 VAL A N 1
ATOM 689 C CA . VAL A 1 88 ? -17.957 -8.682 9.530 1.00 98.12 88 VAL A CA 1
ATOM 690 C C . VAL A 1 88 ? -18.966 -7.536 9.414 1.00 98.12 88 VAL A C 1
ATOM 692 O O . VAL A 1 88 ? -19.614 -7.365 8.379 1.00 98.12 88 VAL A O 1
ATOM 695 N N . SER A 1 89 ? -19.037 -6.707 10.455 1.00 97.12 89 SER A N 1
ATOM 696 C CA . SER A 1 89 ? -19.794 -5.451 10.468 1.00 97.12 89 SER A CA 1
ATOM 697 C C . SER A 1 89 ? -18.928 -4.285 9.992 1.00 97.12 89 SER A C 1
ATOM 699 O O . SER A 1 89 ? -17.779 -4.148 10.406 1.00 97.12 89 SER A O 1
ATOM 701 N N . PHE A 1 90 ? -19.488 -3.427 9.137 1.00 96.94 90 PHE A N 1
ATOM 702 C CA . PHE A 1 90 ? -18.819 -2.226 8.637 1.00 96.94 90 PHE A CA 1
ATOM 703 C C . PHE A 1 90 ? -19.536 -0.976 9.138 1.00 96.94 90 PHE A C 1
ATOM 705 O O . PHE A 1 90 ? -20.739 -0.823 8.925 1.00 96.94 90 PHE A O 1
ATOM 712 N N . HIS A 1 91 ? -18.772 -0.073 9.744 1.00 95.69 91 HIS A N 1
ATOM 713 C CA . HIS A 1 91 ? -19.239 1.203 10.274 1.00 95.69 91 HIS A CA 1
ATOM 714 C C . HIS A 1 91 ? -18.613 2.334 9.448 1.00 95.69 91 HIS A C 1
ATOM 716 O O . HIS A 1 91 ? -17.445 2.673 9.618 1.00 95.69 91 HIS A O 1
ATOM 722 N N . TYR A 1 92 ? -19.360 2.856 8.470 1.00 96.00 92 TYR A N 1
ATOM 723 C CA . TYR A 1 92 ? -18.892 3.924 7.576 1.00 96.00 92 TYR A CA 1
ATOM 724 C C . TYR A 1 92 ? -19.254 5.307 8.113 1.00 96.00 92 TYR A C 1
ATOM 726 O O . TYR A 1 92 ? -20.277 5.471 8.768 1.00 96.00 92 TYR A O 1
ATOM 734 N N . GLY A 1 93 ? -18.438 6.314 7.782 1.00 95.44 93 GLY A N 1
ATOM 735 C CA . GLY A 1 93 ? -18.624 7.679 8.291 1.00 95.44 93 GLY A CA 1
ATOM 736 C C . GLY A 1 93 ? -18.324 7.819 9.787 1.00 95.44 93 GLY A C 1
ATOM 737 O O . GLY A 1 93 ? -18.586 8.866 10.372 1.00 95.44 93 GLY A O 1
ATOM 738 N N . GLU A 1 94 ? -17.765 6.775 10.397 1.00 95.94 94 GLU A N 1
ATOM 739 C CA . GLU A 1 94 ? -17.513 6.694 11.825 1.00 95.94 94 GLU A CA 1
ATOM 740 C C . GLU A 1 94 ? -16.005 6.591 12.077 1.00 95.94 94 GLU A C 1
ATOM 742 O O . GLU A 1 94 ? -15.410 5.515 12.064 1.00 95.94 94 GLU A O 1
ATOM 747 N N . GLU A 1 95 ? -15.358 7.746 12.228 1.00 94.12 95 GLU A N 1
ATOM 748 C CA . GLU A 1 95 ? -13.918 7.818 12.461 1.00 94.12 95 GLU A CA 1
ATOM 749 C C . GLU A 1 95 ? -13.577 7.380 13.889 1.00 94.12 95 GLU A C 1
ATOM 751 O O . GLU A 1 95 ? -14.155 7.880 14.855 1.00 94.12 95 GLU A O 1
ATOM 756 N N . ALA A 1 96 ? -12.623 6.459 14.036 1.00 94.06 96 ALA A N 1
ATOM 757 C CA . ALA A 1 96 ? -12.042 6.132 15.333 1.00 94.06 96 ALA A CA 1
ATOM 758 C C . ALA A 1 96 ? -11.209 7.323 15.830 1.00 94.06 96 ALA A C 1
ATOM 760 O O . ALA A 1 96 ? -10.257 7.732 15.171 1.00 94.06 96 ALA A O 1
ATOM 761 N N . ALA A 1 97 ? -11.556 7.865 16.995 1.00 92.88 97 ALA A N 1
ATOM 762 C CA . ALA A 1 97 ? -10.947 9.072 17.549 1.00 92.88 97 ALA A CA 1
ATOM 763 C C . ALA A 1 97 ? -9.943 8.770 18.668 1.00 92.88 97 ALA A C 1
ATOM 765 O O . ALA A 1 97 ? -8.956 9.486 18.829 1.00 92.88 97 ALA A O 1
ATOM 766 N N . SER A 1 98 ? -10.175 7.722 19.463 1.00 92.88 98 SER A N 1
ATOM 767 C CA . SER A 1 98 ? -9.235 7.312 20.509 1.00 92.88 98 SER A CA 1
ATOM 768 C C . SER A 1 98 ? -9.424 5.859 20.937 1.00 92.88 98 SER A C 1
ATOM 770 O O . SER A 1 98 ? -10.417 5.214 20.601 1.00 92.88 98 SER A O 1
ATOM 772 N N . LEU A 1 99 ? -8.453 5.339 21.686 1.00 93.50 99 LEU A N 1
ATOM 773 C CA . LEU A 1 99 ? -8.491 3.997 22.258 1.00 93.50 99 LEU A CA 1
ATOM 774 C C . LEU A 1 99 ? -8.573 4.081 23.782 1.00 93.50 99 LEU A C 1
ATOM 776 O O . LEU A 1 99 ? -7.826 4.834 24.414 1.00 93.50 99 LEU A O 1
ATOM 780 N N . ARG A 1 100 ? -9.451 3.278 24.388 1.00 92.06 100 ARG A N 1
ATOM 781 C CA . ARG A 1 100 ? -9.463 3.082 25.840 1.00 92.06 100 ARG A CA 1
ATOM 782 C C . ARG A 1 100 ? -8.511 1.957 26.196 1.00 92.06 100 ARG A C 1
ATOM 784 O O . ARG A 1 100 ? -8.552 0.886 25.591 1.00 92.06 100 ARG A O 1
ATOM 791 N N . THR A 1 101 ? -7.684 2.189 27.210 1.00 90.38 101 THR A N 1
ATOM 792 C CA . THR A 1 101 ? -6.746 1.186 27.711 1.00 90.38 101 THR A CA 1
ATOM 793 C C . THR A 1 101 ? -6.936 0.928 29.198 1.00 90.38 101 THR A C 1
ATOM 795 O O . THR A 1 101 ? -7.045 1.877 29.973 1.00 90.38 101 THR A O 1
ATOM 798 N N . HIS A 1 102 ? -6.872 -0.336 29.604 1.00 90.00 102 HIS A N 1
ATOM 799 C CA . HIS A 1 102 ? -6.820 -0.778 30.996 1.00 90.00 102 HIS A CA 1
ATOM 800 C C . HIS A 1 102 ? -5.606 -1.694 31.178 1.00 90.00 102 HIS A C 1
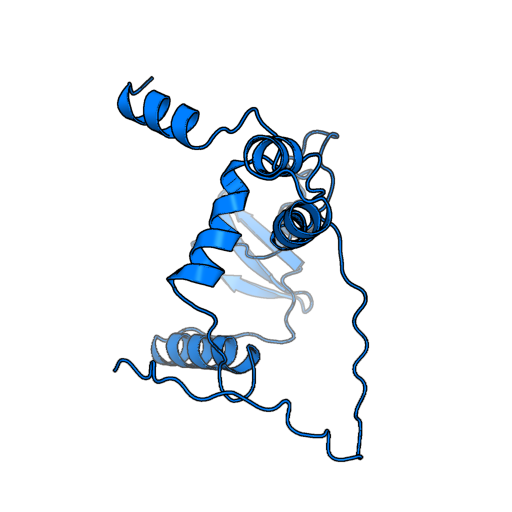ATOM 802 O O . HIS A 1 102 ? -5.401 -2.600 30.376 1.00 90.00 102 HIS A O 1
ATOM 808 N N . GLU A 1 103 ? -4.763 -1.448 32.187 1.00 89.31 103 GLU A N 1
ATOM 809 C CA . GLU A 1 103 ? -3.555 -2.258 32.453 1.00 89.31 103 GLU A CA 1
ATOM 810 C C . GLU A 1 103 ? -2.668 -2.495 31.208 1.00 89.31 103 GLU A C 1
ATOM 812 O O . GLU A 1 103 ? -2.142 -3.584 30.986 1.00 89.31 103 GLU A O 1
ATOM 817 N N . LYS A 1 104 ? -2.495 -1.454 30.376 1.00 86.12 104 LYS A N 1
ATOM 818 C CA . LYS A 1 104 ? -1.747 -1.487 29.098 1.00 86.12 104 LYS A CA 1
ATOM 819 C C . LYS A 1 104 ? -2.354 -2.381 28.003 1.00 86.12 104 LYS A C 1
ATOM 821 O O . LYS A 1 104 ? -1.692 -2.637 27.001 1.00 86.12 104 LYS A O 1
ATOM 826 N N . LYS A 1 105 ? -3.601 -2.825 28.154 1.00 90.75 105 LYS A N 1
ATOM 827 C CA . LYS A 1 105 ? -4.377 -3.498 27.105 1.00 90.75 105 LYS A CA 1
ATOM 828 C C . LYS A 1 105 ? -5.435 -2.554 26.562 1.00 90.75 105 LYS A C 1
ATOM 830 O O . LYS A 1 105 ? -6.058 -1.833 27.334 1.00 90.75 105 LYS A O 1
ATOM 835 N N . ILE A 1 106 ? -5.629 -2.557 25.248 1.00 92.81 106 ILE A N 1
ATOM 836 C CA . ILE A 1 106 ? -6.748 -1.848 24.623 1.00 92.81 106 ILE A CA 1
ATOM 837 C C . ILE A 1 106 ? -8.023 -2.632 24.927 1.00 92.81 106 ILE A C 1
ATOM 839 O O . ILE A 1 106 ? -8.025 -3.853 24.806 1.00 92.81 106 ILE A O 1
ATOM 843 N N . THR A 1 107 ? -9.073 -1.934 25.348 1.00 95.44 107 THR A N 1
ATOM 844 C CA . THR A 1 107 ? -10.370 -2.534 25.690 1.00 95.44 107 THR A CA 1
ATOM 845 C C . THR A 1 107 ? -11.500 -2.007 24.817 1.00 95.44 107 THR A C 1
ATOM 847 O O . THR A 1 107 ? -12.492 -2.705 24.622 1.00 95.44 107 THR A O 1
ATOM 850 N N . GLU A 1 108 ? -11.375 -0.775 24.312 1.00 96.12 108 GLU A N 1
ATOM 851 C CA . GLU A 1 108 ? -12.407 -0.142 23.491 1.00 96.12 108 GLU A CA 1
ATOM 852 C C . GLU A 1 108 ? -11.813 0.769 22.418 1.00 96.12 108 GLU A C 1
ATOM 854 O O . GLU A 1 108 ? -10.779 1.415 22.627 1.00 96.12 108 GLU A O 1
ATOM 859 N N . VAL A 1 109 ? -12.541 0.884 21.310 1.00 95.56 109 VAL A N 1
ATOM 860 C CA . VAL A 1 109 ? -12.386 1.942 20.311 1.00 95.56 109 VAL A CA 1
ATOM 861 C C . VAL A 1 109 ? -13.489 2.970 20.528 1.00 95.56 109 VAL A C 1
ATOM 863 O O . VAL A 1 109 ? -14.665 2.613 20.576 1.00 95.56 109 VAL A O 1
ATOM 866 N N . ILE A 1 110 ? -13.106 4.238 20.654 1.00 95.25 110 ILE A N 1
ATOM 867 C CA . ILE A 1 110 ? -14.024 5.366 20.815 1.00 95.25 110 ILE A CA 1
ATOM 868 C C . ILE A 1 110 ? -14.020 6.159 19.515 1.00 95.25 110 ILE A C 1
ATOM 870 O O . ILE A 1 110 ? -12.952 6.523 19.011 1.00 95.25 110 ILE A O 1
ATOM 874 N N . THR A 1 111 ? -15.198 6.431 18.971 1.00 95.75 111 THR A N 1
ATOM 875 C CA . THR A 1 111 ? -15.353 7.133 17.696 1.00 95.75 111 THR A CA 1
ATOM 876 C C . THR A 1 111 ? -15.551 8.631 17.890 1.00 95.75 111 THR A C 1
ATOM 878 O O . THR A 1 111 ? -15.755 9.109 19.004 1.00 95.75 111 THR A O 1
ATOM 881 N N . GLN A 1 112 ? -15.469 9.400 16.806 1.00 94.56 112 GLN A N 1
ATOM 882 C CA . GLN A 1 112 ? -15.638 10.858 16.823 1.00 94.56 112 GLN A CA 1
ATOM 883 C C . GLN A 1 112 ? -17.022 11.320 17.313 1.00 94.56 112 GLN A C 1
ATOM 885 O O . GLN A 1 112 ? -17.193 12.487 17.650 1.00 94.56 112 GLN A O 1
ATOM 890 N N . THR A 1 113 ? -18.008 10.418 17.343 1.00 95.00 113 THR A N 1
ATOM 891 C CA . THR A 1 113 ? -19.365 10.660 1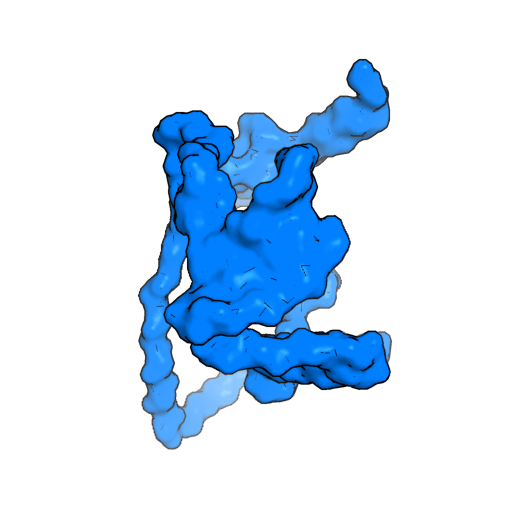7.856 1.00 95.00 113 THR A CA 1
ATOM 892 C C . THR A 1 113 ? -19.561 10.126 19.279 1.00 95.00 113 THR A C 1
ATOM 894 O O . THR A 1 113 ? -20.696 9.894 19.685 1.00 95.00 113 THR A O 1
ATOM 897 N N . ASP A 1 114 ? -18.471 9.876 20.014 1.00 93.69 114 ASP A N 1
ATOM 898 C CA . ASP A 1 114 ? -18.449 9.301 21.369 1.00 93.69 114 ASP A CA 1
ATOM 899 C C . ASP A 1 114 ? -19.080 7.898 21.492 1.00 93.69 114 ASP A C 1
ATOM 901 O O . ASP A 1 114 ? -19.357 7.416 22.594 1.00 93.69 114 ASP A O 1
ATOM 905 N N . GLN A 1 115 ? -19.269 7.193 20.373 1.00 96.00 115 GLN A N 1
ATOM 906 C CA . GLN A 1 115 ? -19.700 5.799 20.391 1.00 96.00 115 GLN A CA 1
ATOM 907 C C . GLN A 1 115 ? -18.520 4.889 20.759 1.00 96.00 115 GLN A C 1
ATOM 909 O O . GLN A 1 115 ? -17.383 5.118 20.343 1.00 96.00 115 GLN A O 1
ATOM 914 N N . SER A 1 116 ? -18.788 3.860 21.568 1.00 96.31 116 SER A N 1
ATOM 915 C CA . SER A 1 116 ? -17.785 2.911 22.064 1.00 96.31 116 SER A CA 1
ATOM 916 C C . SER A 1 116 ? -18.035 1.509 21.516 1.00 96.31 116 SER A C 1
ATOM 918 O O . SER A 1 116 ? -19.169 1.024 21.510 1.00 96.31 116 SER A O 1
ATOM 920 N N . TYR A 1 117 ? -16.953 0.856 21.096 1.00 96.62 117 TYR A N 1
ATOM 921 C CA . TYR A 1 117 ? -16.927 -0.546 20.694 1.00 96.62 117 TYR A CA 1
ATOM 922 C C . TYR A 1 117 ? -15.920 -1.299 21.551 1.00 96.62 117 TYR A C 1
ATOM 924 O O . TYR A 1 117 ? -14.726 -1.001 21.505 1.00 96.62 117 TYR A O 1
ATOM 932 N N . THR A 1 118 ? -16.384 -2.290 22.310 1.00 97.12 118 THR A N 1
ATOM 933 C CA . THR A 1 118 ? -15.506 -3.183 23.069 1.00 97.12 118 THR A CA 1
ATOM 934 C C . THR A 1 118 ? -14.795 -4.159 22.137 1.00 97.12 118 THR A C 1
ATOM 936 O O . THR A 1 118 ? -15.377 -4.677 21.182 1.00 97.12 118 THR A O 1
ATOM 939 N N . CYS A 1 119 ? -13.517 -4.414 22.403 1.00 95.19 119 CYS A N 1
ATOM 940 C CA . CYS A 1 119 ? -12.708 -5.317 21.593 1.00 95.19 119 CYS A CA 1
ATOM 941 C C . CYS A 1 119 ? -11.540 -5.902 22.390 1.00 95.19 119 CYS A C 1
ATOM 943 O O . CYS A 1 119 ? -10.921 -5.209 23.197 1.00 95.19 119 CYS A O 1
ATOM 945 N N . ASP A 1 120 ? -11.178 -7.148 22.089 1.00 93.94 120 ASP A N 1
ATOM 946 C CA . ASP A 1 120 ? -9.964 -7.779 22.626 1.00 93.94 120 ASP A CA 1
ATOM 947 C C . ASP A 1 120 ? -8.704 -7.354 21.858 1.00 93.94 120 ASP A C 1
ATOM 949 O O . ASP A 1 120 ? -7.594 -7.313 22.397 1.00 93.94 120 ASP A O 1
ATOM 953 N N . HIS A 1 121 ? -8.876 -7.041 20.571 1.00 93.50 121 HIS A N 1
ATOM 954 C CA . HIS A 1 121 ? -7.800 -6.716 19.646 1.00 93.50 121 HIS A CA 1
ATOM 955 C C . HIS A 1 121 ? -8.194 -5.569 18.719 1.00 93.50 121 HIS A C 1
ATOM 957 O O . HIS A 1 121 ? -9.329 -5.488 18.254 1.00 93.50 121 HIS A O 1
ATOM 963 N N . VAL A 1 122 ? -7.210 -4.728 18.399 1.00 92.56 122 VAL A N 1
ATOM 964 C CA . VAL A 1 122 ? -7.332 -3.653 17.412 1.00 92.56 122 VAL A CA 1
ATOM 965 C C . VAL A 1 122 ? -6.265 -3.851 16.348 1.00 92.56 122 VAL A C 1
ATOM 967 O O . VAL A 1 122 ? -5.081 -3.972 16.660 1.00 92.56 122 VAL A O 1
ATOM 970 N N . ILE A 1 123 ? -6.693 -3.870 15.087 1.00 93.50 123 ILE A N 1
ATOM 971 C CA . ILE A 1 123 ? -5.806 -3.865 13.925 1.00 93.50 123 ILE A CA 1
ATOM 972 C C . ILE A 1 123 ? -5.929 -2.493 13.274 1.00 93.50 123 ILE A C 1
ATOM 974 O O . ILE A 1 123 ? -6.998 -2.120 12.793 1.00 93.50 123 ILE A O 1
ATOM 978 N N . LEU A 1 124 ? -4.829 -1.743 13.268 1.00 90.19 124 LEU A N 1
ATOM 979 C CA . LEU A 1 124 ? -4.774 -0.414 12.675 1.00 90.19 124 LEU A CA 1
ATOM 980 C C . LEU A 1 124 ? -4.310 -0.506 11.220 1.00 90.19 124 LEU A C 1
ATOM 982 O O . LEU A 1 124 ? -3.189 -0.933 10.958 1.00 90.19 124 LEU A O 1
ATOM 986 N N . ASN A 1 125 ? -5.165 -0.089 10.287 1.00 93.12 125 ASN A N 1
ATOM 987 C CA . ASN A 1 125 ? -4.854 -0.036 8.854 1.00 93.12 125 ASN A CA 1
ATOM 988 C C . ASN A 1 125 ? -4.846 1.402 8.308 1.00 93.12 125 ASN A C 1
ATOM 990 O O . ASN A 1 125 ? -5.255 1.647 7.175 1.00 93.12 125 ASN A O 1
ATOM 994 N N . GLY A 1 126 ? -4.444 2.378 9.116 1.00 88.81 126 GLY A N 1
ATOM 995 C CA . GLY A 1 126 ? -4.179 3.718 8.608 1.00 88.81 126 GLY A CA 1
ATOM 996 C C . GLY A 1 126 ? -2.744 4.149 8.842 1.00 88.81 126 GLY A C 1
ATOM 997 O O . GLY A 1 126 ? -1.890 3.366 9.260 1.00 88.81 126 GLY A O 1
ATOM 998 N N . ASP A 1 127 ? -2.468 5.392 8.464 1.00 87.62 127 ASP A N 1
ATOM 999 C CA . ASP A 1 127 ? -1.106 5.894 8.359 1.00 87.62 127 ASP A CA 1
ATOM 1000 C C . ASP A 1 127 ? -0.422 5.964 9.733 1.00 87.62 127 ASP A C 1
ATOM 1002 O O . ASP A 1 127 ? -0.930 6.561 10.681 1.00 87.62 127 ASP A O 1
ATOM 1006 N N . LEU A 1 128 ? 0.756 5.347 9.835 1.00 83.75 128 LEU A N 1
ATOM 1007 C CA . LEU A 1 128 ? 1.467 5.188 11.101 1.00 83.75 128 LEU A CA 1
ATOM 1008 C C . LEU A 1 128 ? 1.869 6.533 11.725 1.00 83.75 128 LEU A C 1
ATOM 1010 O O . LEU A 1 128 ? 1.824 6.673 12.948 1.00 83.75 128 LEU A O 1
ATOM 1014 N N . LEU A 1 129 ? 2.267 7.512 10.909 1.00 81.69 129 LEU A N 1
ATOM 1015 C CA . LEU A 1 129 ? 2.775 8.800 11.386 1.00 81.69 129 LEU A CA 1
ATOM 1016 C C . LEU A 1 129 ? 1.659 9.649 11.993 1.00 81.69 129 LEU A C 1
ATOM 1018 O O . LEU A 1 129 ? 1.869 10.344 12.988 1.00 81.69 129 LEU A O 1
ATOM 1022 N N . THR A 1 130 ? 0.472 9.567 11.400 1.00 83.75 130 THR A N 1
ATOM 1023 C CA . THR A 1 130 ? -0.699 10.344 11.814 1.00 83.75 130 THR A CA 1
ATOM 1024 C C . THR A 1 130 ? -1.541 9.621 12.861 1.00 83.75 130 THR A C 1
ATOM 1026 O O . THR A 1 130 ? -1.971 10.233 13.833 1.00 83.75 130 THR A O 1
ATOM 1029 N N . GLN A 1 131 ? -1.763 8.315 12.726 1.00 87.44 131 GLN A N 1
ATOM 1030 C CA . GLN A 1 131 ? -2.705 7.605 13.591 1.00 87.44 131 GLN A CA 1
ATOM 1031 C C . GLN A 1 131 ? -2.100 7.156 14.919 1.00 87.44 131 GLN A C 1
ATOM 1033 O O . GLN A 1 131 ? -2.831 7.045 15.901 1.00 87.44 131 GLN A O 1
ATOM 1038 N N . THR A 1 132 ? -0.780 6.958 15.006 1.00 82.00 132 THR A N 1
ATOM 1039 C CA . THR A 1 132 ? -0.132 6.629 16.291 1.00 82.00 132 THR A CA 1
ATOM 1040 C C . THR A 1 132 ? -0.283 7.776 17.291 1.00 82.00 132 THR A C 1
ATOM 1042 O O . THR A 1 132 ? -0.629 7.552 18.451 1.00 82.00 132 THR A O 1
ATOM 1045 N N . SER A 1 133 ? -0.081 9.017 16.846 1.00 81.38 133 SER A N 1
ATOM 1046 C CA . SER A 1 133 ? -0.215 10.196 17.705 1.00 81.38 133 SER A CA 1
ATOM 1047 C C . SER A 1 133 ? -1.673 10.469 18.079 1.00 81.38 133 SER A C 1
ATOM 1049 O O . SER A 1 133 ? -1.949 10.762 19.240 1.00 81.38 133 SER A O 1
ATOM 1051 N N . THR A 1 134 ? -2.611 10.299 17.144 1.00 85.00 134 THR A N 1
ATOM 1052 C CA . THR A 1 134 ? -4.045 10.507 17.403 1.00 85.00 134 THR A CA 1
ATOM 1053 C C . THR A 1 134 ? -4.639 9.430 18.315 1.00 85.00 134 THR A 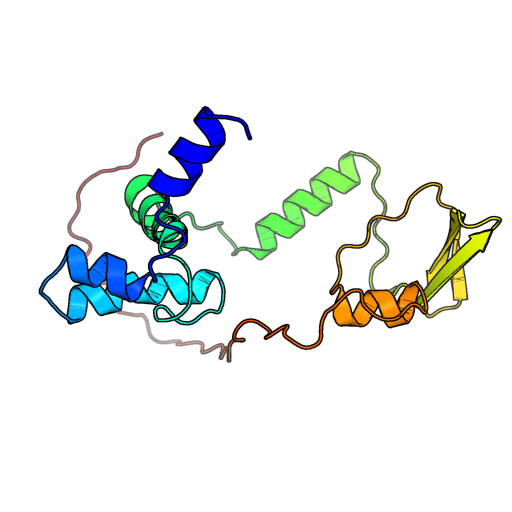C 1
ATOM 1055 O O . THR A 1 134 ? -5.245 9.750 19.337 1.00 85.00 134 THR A O 1
ATOM 1058 N N . LEU A 1 135 ? -4.444 8.147 17.991 1.00 87.50 135 LEU A N 1
ATOM 1059 C CA . LEU A 1 135 ? -5.134 7.042 18.667 1.00 87.50 135 LEU A CA 1
ATOM 1060 C C . LEU A 1 135 ? -4.421 6.553 19.925 1.00 87.50 135 LEU A C 1
ATOM 1062 O O . LEU A 1 135 ? -5.079 6.244 20.919 1.00 87.50 135 LEU A O 1
ATOM 1066 N N . LEU A 1 136 ? -3.088 6.463 19.883 1.00 78.44 136 LEU A N 1
ATOM 1067 C CA . LEU A 1 136 ? -2.280 5.943 20.991 1.00 78.44 136 LEU A CA 1
ATOM 1068 C C . LEU A 1 136 ? -1.704 7.058 21.869 1.00 78.44 136 LEU A C 1
ATOM 1070 O O . LEU A 1 136 ? -1.200 6.767 22.952 1.00 78.44 136 LEU A O 1
ATOM 1074 N N . LYS A 1 137 ? -1.781 8.329 21.436 1.00 77.88 137 LYS A N 1
ATOM 1075 C CA . LYS A 1 137 ? -1.186 9.490 22.131 1.00 77.88 137 LYS A CA 1
ATOM 1076 C C . LYS A 1 137 ? 0.305 9.310 22.428 1.00 77.88 137 LYS A C 1
ATOM 1078 O O . LYS A 1 137 ? 0.858 9.947 23.323 1.00 77.88 137 LYS A O 1
ATOM 1083 N N . THR A 1 138 ? 0.961 8.443 21.668 1.00 73.31 138 THR A N 1
ATOM 1084 C CA . THR A 1 138 ? 2.399 8.212 21.714 1.00 73.31 138 THR A CA 1
ATOM 1085 C C . THR A 1 138 ? 3.044 8.880 20.508 1.00 73.31 138 THR A C 1
ATOM 1087 O O . THR A 1 138 ? 2.429 8.915 19.438 1.00 73.31 138 THR A O 1
ATOM 1090 N N . PRO A 1 139 ? 4.276 9.399 20.634 1.00 69.38 139 PRO A N 1
ATOM 1091 C CA . PRO A 1 139 ? 4.996 9.890 19.468 1.00 69.38 139 PRO A CA 1
ATOM 1092 C C . PRO A 1 139 ? 5.115 8.766 18.423 1.00 69.38 139 PRO A C 1
ATOM 1094 O O . PRO A 1 139 ? 5.263 7.598 18.804 1.00 69.38 139 PRO A O 1
ATOM 1097 N N . PRO A 1 140 ? 5.025 9.083 17.118 1.00 70.00 140 PRO A N 1
ATOM 1098 C CA . PRO A 1 140 ? 5.223 8.085 16.081 1.00 70.00 140 PRO A CA 1
ATOM 1099 C C . PRO A 1 140 ? 6.625 7.468 16.227 1.00 70.00 140 PRO A C 1
ATOM 1101 O O . PRO A 1 140 ? 7.563 8.168 16.612 1.00 70.00 140 PRO A O 1
ATOM 1104 N N . PRO A 1 141 ? 6.797 6.174 15.917 1.00 66.25 141 PRO A N 1
ATOM 1105 C CA . PRO A 1 141 ? 8.046 5.444 16.154 1.00 66.25 141 PRO A CA 1
ATOM 1106 C C . PRO A 1 141 ? 9.213 5.860 15.237 1.00 66.25 141 PRO A C 1
ATOM 1108 O O . PRO A 1 141 ? 10.222 5.163 15.172 1.00 66.25 141 PRO A O 1
ATOM 1111 N N . THR A 1 142 ? 9.093 6.956 14.490 1.00 63.78 142 THR A N 1
ATOM 1112 C CA . THR A 1 142 ? 10.049 7.325 13.446 1.00 63.78 142 THR A CA 1
ATOM 1113 C C . THR A 1 142 ? 11.234 8.136 13.950 1.00 63.78 142 THR A C 1
ATOM 1115 O O . THR A 1 142 ? 11.089 9.190 14.566 1.00 63.78 142 THR A O 1
ATOM 1118 N N . ASP A 1 143 ? 12.408 7.652 13.555 1.00 59.06 143 ASP A N 1
ATOM 1119 C CA . ASP A 1 143 ? 13.632 8.422 13.375 1.00 59.06 143 ASP A CA 1
ATOM 1120 C C . ASP A 1 143 ? 13.395 9.566 12.362 1.00 59.06 143 ASP A C 1
ATOM 1122 O O . ASP A 1 143 ? 12.626 9.415 11.408 1.00 59.06 143 ASP A O 1
ATOM 1126 N N . GLN A 1 144 ? 14.036 10.722 12.552 1.00 54.91 144 GLN A N 1
ATOM 1127 C CA . GLN A 1 144 ? 13.782 11.966 11.792 1.00 54.91 144 GLN A CA 1
ATOM 1128 C C . GLN A 1 144 ? 14.165 11.888 10.296 1.00 54.91 144 GLN A C 1
ATOM 1130 O O . GLN A 1 144 ? 14.020 12.861 9.561 1.00 54.91 144 GLN A O 1
ATOM 1135 N N . SER A 1 145 ? 14.651 10.736 9.834 1.00 65.25 145 SER A N 1
ATOM 1136 C CA . SER A 1 145 ? 15.152 10.478 8.482 1.00 65.25 145 SER A CA 1
ATOM 1137 C C . SER A 1 145 ? 14.088 9.983 7.487 1.00 65.25 145 SER A C 1
ATOM 1139 O O . SER A 1 145 ? 14.398 9.773 6.311 1.00 65.25 145 SER A O 1
ATOM 1141 N N . PHE A 1 146 ? 12.832 9.794 7.911 1.00 74.62 146 PHE A N 1
ATOM 1142 C CA . PHE A 1 146 ? 11.774 9.294 7.029 1.00 74.62 146 PHE A CA 1
ATOM 1143 C C . PHE A 1 146 ? 11.398 10.309 5.937 1.00 74.62 146 PHE A C 1
ATOM 1145 O O . PHE A 1 146 ? 10.933 11.411 6.221 1.00 74.62 146 PHE A O 1
ATOM 1152 N N . THR A 1 147 ? 11.546 9.906 4.673 1.00 80.62 147 THR A N 1
ATOM 1153 C CA . THR A 1 147 ? 11.072 10.667 3.509 1.00 80.62 147 THR A CA 1
ATOM 1154 C C . THR A 1 147 ? 9.845 9.963 2.924 1.00 80.62 147 THR A C 1
ATOM 1156 O O . THR A 1 147 ? 9.978 8.815 2.491 1.00 80.62 147 THR A O 1
ATOM 1159 N N . PRO A 1 148 ? 8.661 10.605 2.898 1.00 83.75 148 PRO A N 1
ATOM 1160 C CA . PRO A 1 148 ? 7.477 10.038 2.263 1.00 83.75 148 PRO A CA 1
ATOM 1161 C C . PRO A 1 148 ? 7.706 9.743 0.778 1.00 83.75 148 PRO A C 1
ATOM 1163 O O . PRO A 1 148 ? 8.485 10.423 0.106 1.00 83.75 148 PRO A O 1
ATOM 1166 N N . SER A 1 149 ? 6.988 8.753 0.253 1.00 88.69 149 SER A N 1
ATOM 1167 C CA . SER A 1 149 ? 6.966 8.487 -1.184 1.00 88.69 149 SER A CA 1
ATOM 1168 C C . SER A 1 149 ? 6.361 9.665 -1.956 1.00 88.69 149 SER A C 1
ATOM 1170 O O . SER A 1 149 ? 5.584 10.456 -1.414 1.00 88.69 149 SER A O 1
ATOM 1172 N N . SER A 1 150 ? 6.668 9.764 -3.249 1.00 91.38 150 SER A N 1
ATOM 1173 C CA . SER A 1 150 ? 6.001 10.717 -4.132 1.00 91.38 150 SER A CA 1
ATOM 1174 C C . SER A 1 150 ? 4.490 10.465 -4.182 1.00 91.38 150 SER A C 1
ATOM 1176 O O . SER A 1 150 ? 4.013 9.337 -4.039 1.00 91.38 150 SER A O 1
ATOM 1178 N N . SER A 1 151 ? 3.735 11.546 -4.378 1.00 92.94 151 SER A N 1
ATOM 1179 C CA . SER A 1 151 ? 2.288 11.510 -4.599 1.00 92.94 151 SER A CA 1
ATOM 1180 C C . SER A 1 151 ? 1.969 11.746 -6.081 1.00 92.94 151 SER A C 1
ATOM 1182 O O . SER A 1 151 ? 2.869 11.922 -6.904 1.00 92.94 151 SER A O 1
ATOM 1184 N N . ALA A 1 152 ? 0.686 11.754 -6.433 1.00 93.56 152 ALA A N 1
ATOM 1185 C CA . ALA A 1 152 ? 0.217 11.954 -7.797 1.00 93.56 152 ALA A CA 1
ATOM 1186 C C . ALA A 1 152 ? -0.776 13.117 -7.890 1.00 93.56 152 ALA A C 1
ATOM 1188 O O . ALA A 1 152 ? -1.638 13.297 -7.032 1.00 93.56 152 ALA A O 1
ATOM 1189 N N . PHE A 1 153 ? -0.692 13.865 -8.989 1.00 95.69 153 PHE A N 1
ATOM 1190 C CA . PHE A 1 153 ? -1.766 14.738 -9.447 1.00 95.69 153 PHE A CA 1
ATOM 1191 C C . PHE A 1 153 ? -2.564 13.995 -10.519 1.00 95.69 153 PHE A C 1
ATOM 1193 O O . PHE A 1 153 ? -1.998 13.553 -11.520 1.00 95.69 153 PHE A O 1
ATOM 1200 N N . VAL A 1 154 ? -3.871 13.841 -10.306 1.00 95.38 154 VAL A N 1
ATOM 1201 C CA . VAL A 1 154 ? -4.751 13.078 -11.199 1.00 95.38 154 VAL A CA 1
ATOM 1202 C C . VAL A 1 154 ? -5.854 13.989 -11.722 1.00 95.38 154 VAL A C 1
ATOM 1204 O O . VAL A 1 154 ? -6.564 14.623 -10.946 1.00 95.38 154 VAL A O 1
ATOM 1207 N N . MET A 1 155 ? -6.020 14.023 -13.045 1.00 96.44 155 MET A N 1
ATOM 1208 C CA . MET A 1 155 ? -7.083 14.760 -13.726 1.00 96.44 155 MET A CA 1
ATOM 1209 C C . MET A 1 155 ? -7.945 13.790 -14.534 1.00 96.44 155 MET A C 1
ATOM 1211 O O . MET A 1 155 ? -7.437 13.046 -15.372 1.00 96.44 155 MET A O 1
ATOM 1215 N N . MET A 1 156 ? -9.256 13.815 -14.295 1.00 95.00 156 MET A N 1
ATOM 1216 C CA . MET A 1 156 ? -10.224 13.014 -15.042 1.00 95.00 156 MET A CA 1
ATOM 1217 C C . MET A 1 156 ? -10.759 13.827 -16.219 1.00 95.00 156 MET A C 1
ATOM 1219 O O . MET A 1 156 ? -11.513 14.778 -16.029 1.00 95.00 156 MET A O 1
ATOM 1223 N N . LEU A 1 157 ? -10.372 13.442 -17.435 1.00 94.25 157 LEU A N 1
ATOM 1224 C CA . LEU A 1 157 ? -10.836 14.067 -18.671 1.00 94.25 157 LEU A CA 1
ATOM 1225 C C . LEU A 1 157 ? -11.698 13.083 -19.457 1.00 94.25 157 LEU A C 1
ATOM 1227 O O . LEU A 1 157 ? -11.273 11.969 -19.762 1.00 94.25 157 LEU A O 1
ATOM 1231 N N . ARG A 1 158 ? -12.909 13.511 -19.813 1.00 93.06 158 ARG A N 1
ATOM 1232 C CA . ARG A 1 158 ? -13.785 12.772 -20.720 1.00 93.06 158 ARG A CA 1
ATOM 1233 C C . ARG A 1 158 ? -13.595 13.306 -22.135 1.00 93.06 158 ARG A C 1
ATOM 1235 O O . ARG A 1 158 ? -13.688 14.507 -22.357 1.00 93.06 158 ARG A O 1
ATOM 1242 N N . ASN A 1 159 ? -13.358 12.407 -23.083 1.00 90.06 159 ASN A N 1
ATOM 1243 C CA . ASN A 1 159 ? -13.364 12.726 -24.504 1.00 90.06 159 ASN A CA 1
ATOM 1244 C C . ASN A 1 159 ? -14.603 12.100 -25.149 1.00 90.06 159 ASN A C 1
ATOM 1246 O O . ASN A 1 159 ? -14.747 10.879 -25.133 1.00 90.06 159 ASN A O 1
ATOM 1250 N N . ASP A 1 160 ? -15.475 12.929 -25.721 1.00 91.31 160 ASP A N 1
ATOM 1251 C CA . ASP A 1 160 ? -16.683 12.466 -26.414 1.00 91.31 160 ASP A CA 1
ATOM 1252 C C . ASP A 1 160 ? -16.409 12.024 -27.861 1.00 91.31 160 ASP A C 1
ATOM 1254 O O . ASP A 1 160 ? -17.275 11.434 -28.505 1.00 91.31 160 ASP A O 1
ATOM 1258 N N . GLN A 1 161 ? -15.202 12.273 -28.380 1.00 88.88 161 GLN A N 1
ATOM 1259 C CA . GLN A 1 161 ? -14.805 11.825 -29.713 1.00 88.88 161 GLN A CA 1
ATOM 1260 C C . GLN A 1 161 ? -14.311 10.369 -29.686 1.00 88.88 161 GLN A C 1
ATOM 1262 O O . GLN A 1 161 ? -13.455 10.027 -28.860 1.00 88.88 161 GLN A O 1
ATOM 1267 N N . PRO A 1 162 ? -14.769 9.505 -30.613 1.00 80.81 162 PRO A N 1
ATOM 1268 C CA . PRO A 1 162 ? -14.282 8.136 -30.709 1.00 80.81 162 PRO A CA 1
ATOM 1269 C C . PRO A 1 162 ? -12.789 8.130 -31.060 1.00 80.81 162 PRO A C 1
ATOM 1271 O O . PRO A 1 162 ? -12.363 8.678 -32.078 1.00 80.81 162 PRO A O 1
ATOM 1274 N N . GLN A 1 163 ? -11.971 7.493 -30.221 1.00 78.25 163 GLN A N 1
ATOM 1275 C CA . GLN A 1 163 ? -10.546 7.336 -30.500 1.00 78.25 163 GLN A CA 1
ATOM 1276 C C . GLN A 1 163 ? -10.339 6.302 -31.615 1.00 78.25 163 GLN A C 1
ATOM 1278 O O . GLN A 1 163 ? -10.926 5.216 -31.588 1.00 78.25 163 GLN A O 1
ATOM 1283 N N . LYS A 1 164 ? -9.484 6.622 -32.598 1.00 77.81 164 LYS A N 1
ATOM 1284 C CA . LYS A 1 164 ? -9.033 5.646 -33.601 1.00 77.81 164 LYS A CA 1
ATOM 1285 C C . LYS A 1 164 ? -8.450 4.441 -32.864 1.00 77.81 164 LYS A C 1
ATOM 1287 O O . LYS A 1 164 ? -7.519 4.596 -32.078 1.00 77.81 164 LYS A O 1
ATOM 1292 N N . LYS A 1 165 ? -8.978 3.243 -33.138 1.00 64.50 165 LYS A N 1
ATOM 1293 C CA . LYS A 1 165 ? -8.362 1.998 -32.670 1.00 64.50 165 LYS A CA 1
ATOM 1294 C C . LYS A 1 165 ? -6.913 1.977 -33.156 1.00 64.50 165 LYS A C 1
ATOM 1296 O O . LYS A 1 165 ? -6.672 2.018 -34.362 1.00 64.50 165 LYS A O 1
ATOM 1301 N N . LEU A 1 166 ? -5.966 1.914 -32.223 1.00 52.66 166 LEU A N 1
ATOM 1302 C CA . LEU A 1 166 ? -4.608 1.481 -32.532 1.00 52.66 166 LEU A CA 1
ATOM 1303 C C . LEU A 1 166 ? -4.724 0.104 -33.190 1.00 52.66 166 LEU A C 1
ATOM 1305 O O . LEU A 1 166 ? -5.430 -0.766 -32.677 1.00 52.66 166 LEU A O 1
ATOM 1309 N N . ALA A 1 167 ? -4.113 -0.065 -34.362 1.00 46.22 167 ALA A N 1
ATOM 1310 C CA . ALA A 1 167 ? -4.128 -1.332 -35.072 1.00 46.22 167 ALA A CA 1
ATOM 1311 C C . ALA A 1 167 ? -3.461 -2.392 -34.188 1.00 46.22 167 ALA A C 1
ATOM 1313 O O . ALA A 1 167 ? -2.242 -2.432 -34.056 1.00 46.22 167 ALA A O 1
ATOM 1314 N N . THR A 1 168 ? -4.263 -3.238 -33.550 1.00 46.34 168 THR A N 1
ATOM 1315 C CA . THR A 1 168 ? -3.765 -4.423 -32.863 1.00 46.34 168 THR A CA 1
ATOM 1316 C C . THR A 1 168 ? -3.428 -5.444 -33.940 1.00 46.34 168 THR A C 1
ATOM 1318 O O . THR A 1 168 ? -4.332 -6.062 -34.509 1.00 46.34 168 THR A O 1
ATOM 1321 N N . SER A 1 169 ? -2.145 -5.612 -34.260 1.00 40.09 169 SER A N 1
ATOM 1322 C CA . SER A 1 169 ? -1.711 -6.801 -34.988 1.00 40.09 169 SER A CA 1
ATOM 1323 C C . SER A 1 169 ? -2.042 -8.017 -34.123 1.00 40.09 169 SER A C 1
ATOM 1325 O O . SER A 1 169 ? -1.562 -8.131 -32.996 1.00 40.09 169 SER A O 1
ATOM 1327 N N . SER A 1 170 ? -2.913 -8.889 -34.624 1.00 45.22 170 SER A N 1
ATOM 1328 C CA . SER A 1 170 ? -3.266 -10.150 -33.974 1.00 45.22 170 SER A CA 1
ATOM 1329 C C . SER A 1 170 ? -2.035 -11.017 -33.715 1.00 45.22 170 SER A C 1
ATOM 1331 O O . SER A 1 170 ? -1.308 -11.319 -34.656 1.00 45.22 170 SER A O 1
ATOM 1333 N N . SER A 1 171 ? -1.905 -11.533 -32.493 1.00 37.91 171 SER A N 1
ATOM 1334 C CA . SER A 1 171 ? -1.458 -12.912 -32.252 1.00 37.91 171 SER A CA 1
ATOM 1335 C C . SER A 1 171 ? -1.808 -13.365 -30.826 1.00 37.91 171 SER A C 1
ATOM 1337 O O . SER A 1 171 ? -1.122 -13.093 -29.850 1.00 37.91 171 SER A O 1
ATOM 1339 N N . SER A 1 172 ? -2.952 -14.046 -30.726 1.00 45.41 172 SER A N 1
ATOM 1340 C CA . SER A 1 172 ? -3.197 -15.220 -29.872 1.00 45.41 172 SER A CA 1
ATOM 1341 C C . SER A 1 172 ? -2.361 -15.398 -28.588 1.00 45.41 172 SER A C 1
ATOM 1343 O O . SER A 1 172 ? -1.411 -16.177 -28.592 1.00 45.41 172 SER A O 1
ATOM 1345 N N . VAL A 1 173 ? -2.811 -14.847 -27.456 1.00 40.84 173 VAL A N 1
ATOM 1346 C CA . VAL 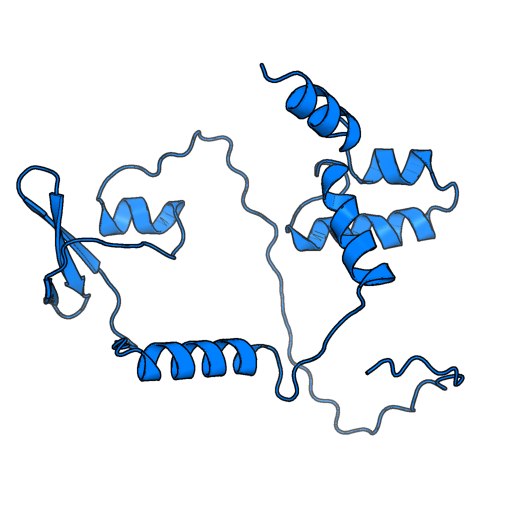A 1 173 ? -2.617 -15.484 -26.134 1.00 40.84 173 VAL A CA 1
ATOM 1347 C C . VAL A 1 173 ? -3.866 -15.254 -25.272 1.00 40.84 173 VAL A C 1
ATOM 1349 O O . VAL A 1 173 ? -3.862 -14.522 -24.293 1.00 40.84 173 VAL A O 1
ATOM 1352 N N . LEU A 1 174 ? -4.975 -15.888 -25.657 1.00 38.44 174 LEU A N 1
ATOM 1353 C CA . LEU A 1 174 ? -5.963 -16.342 -24.679 1.00 38.44 174 LEU A CA 1
ATOM 1354 C C . LEU A 1 174 ? -5.478 -17.717 -24.213 1.00 38.44 174 LEU A C 1
ATOM 1356 O O . LEU A 1 174 ? -5.673 -18.712 -24.913 1.00 38.44 174 LEU A O 1
ATOM 1360 N N . ARG A 1 175 ? -4.804 -17.777 -23.063 1.00 34.88 175 ARG A N 1
ATOM 1361 C CA . ARG A 1 175 ? -4.720 -19.020 -22.291 1.00 34.88 175 ARG A CA 1
ATOM 1362 C C . ARG A 1 175 ? -5.768 -18.955 -21.183 1.00 34.88 175 ARG A C 1
ATOM 1364 O O . ARG A 1 175 ? -5.947 -17.912 -20.564 1.00 34.88 175 ARG A O 1
ATOM 1371 N N . ARG A 1 176 ? -6.510 -20.060 -21.102 1.00 42.75 176 ARG A N 1
ATOM 1372 C CA . ARG A 1 176 ? -7.585 -20.360 -20.154 1.00 42.75 176 ARG A CA 1
ATOM 1373 C C . ARG A 1 176 ? -7.101 -20.314 -18.715 1.00 42.75 176 ARG A C 1
ATOM 1375 O O . ARG A 1 176 ? -5.919 -20.667 -18.512 1.00 42.75 176 ARG A O 1
#

Radius of gyration: 23.26 Å; chains: 1; bounding box: 46×35×68 Å

Secondary structure (DSSP, 8-state):
--HHHHHHHHHT-TTSBHHHHHHHH---HHHHHHHHGGGGGGT--TTTSBGGGGHHHHHHHHT-----TT-THHHHHHHHHHHHHTT----TT--EEEEEEETTEEEEEEETTS-EEE-S-----S-HHHHIIIII-S--S--TT--PPP----------SPPPPP----------